Protein AF-A0A3D1RX33-F1 (afdb_monomer_lite)

Foldseek 3Di:
DVVVVVVVVVVVVVVVVPDDPPCPDDDDDAPDDDPDQPPPPDDDPRNVVVNPVVDWDQWDADPVSPDIDGTD

Radius of gyration: 21.62 Å; chains: 1; bounding box: 56×24×45 Å

Structure (mmCIF, N/CA/C/O backbone):
data_AF-A0A3D1RX33-F1
#
_entry.id   AF-A0A3D1RX33-F1
#
loop_
_atom_site.group_PDB
_atom_site.id
_atom_site.type_symbol
_atom_site.label_atom_id
_atom_site.label_alt_id
_atom_site.label_comp_id
_atom_site.label_asym_id
_atom_site.label_entity_id
_atom_site.label_seq_id
_atom_site.pdbx_PDB_ins_code
_atom_site.Cartn_x
_atom_site.Cartn_y
_atom_site.Cartn_z
_atom_site.occupancy
_atom_site.B_iso_or_equiv
_atom_site.auth_seq_id
_atom_site.auth_comp_id
_atom_site.auth_asym_id
_atom_site.auth_atom_id
_atom_site.pdbx_PDB_model_num
ATOM 1 N N . MET A 1 1 ? -39.491 4.786 34.366 1.00 63.34 1 MET A N 1
ATOM 2 C CA . MET A 1 1 ? -38.095 4.968 34.820 1.00 63.34 1 MET A CA 1
ATOM 3 C C . MET A 1 1 ? -37.143 3.939 34.205 1.00 63.34 1 MET A C 1
ATOM 5 O O . MET A 1 1 ? -36.187 4.335 33.557 1.00 63.34 1 MET A O 1
ATOM 9 N N . ASN A 1 2 ? -37.444 2.639 34.287 1.00 76.06 2 ASN A N 1
ATOM 10 C CA . ASN A 1 2 ? -36.527 1.568 33.862 1.00 76.06 2 ASN A CA 1
ATOM 11 C C . ASN A 1 2 ? -36.118 1.638 32.380 1.00 76.06 2 ASN A C 1
ATOM 13 O O . ASN A 1 2 ? -34.950 1.455 32.073 1.00 76.06 2 ASN A O 1
ATOM 17 N N . LYS A 1 3 ? -37.029 1.968 31.455 1.00 74.19 3 LYS A N 1
ATOM 18 C CA . LYS A 1 3 ? -36.708 2.051 30.014 1.00 74.19 3 LYS A CA 1
ATOM 19 C C . LYS A 1 3 ? -35.669 3.132 29.681 1.00 74.19 3 LYS A C 1
ATOM 21 O O . LYS A 1 3 ? -34.817 2.909 28.835 1.00 74.19 3 LYS A O 1
ATOM 26 N N . ILE A 1 4 ? -35.706 4.265 30.384 1.00 82.31 4 ILE A N 1
ATOM 27 C CA . ILE A 1 4 ? -34.757 5.376 30.195 1.00 82.31 4 ILE A CA 1
ATOM 28 C C . ILE A 1 4 ? -33.366 4.965 30.691 1.00 82.31 4 ILE A C 1
ATOM 30 O O . ILE A 1 4 ? -32.372 5.243 30.031 1.00 82.31 4 ILE A O 1
ATOM 34 N N . ILE A 1 5 ? -33.308 4.223 31.800 1.00 85.81 5 ILE A N 1
ATOM 35 C CA . ILE A 1 5 ? -32.062 3.662 32.335 1.00 85.81 5 ILE A CA 1
ATOM 36 C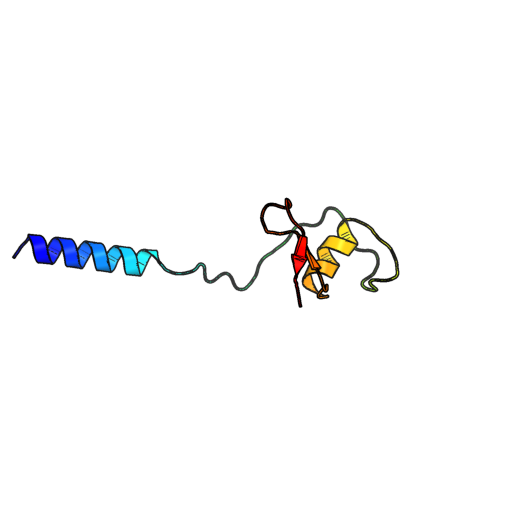 C . ILE A 1 5 ? -31.446 2.670 31.337 1.00 85.81 5 ILE A C 1
ATOM 38 O O . ILE A 1 5 ? -30.254 2.745 31.069 1.00 85.81 5 ILE A O 1
ATOM 42 N N . HIS A 1 6 ? -32.248 1.796 30.718 1.00 83.69 6 HIS A N 1
ATOM 43 C CA . HIS A 1 6 ? -31.748 0.846 29.715 1.00 83.69 6 HIS A CA 1
ATOM 44 C C . HIS A 1 6 ? -31.221 1.542 28.453 1.00 83.69 6 HIS A C 1
ATOM 46 O O . HIS A 1 6 ? -30.175 1.155 27.941 1.00 83.69 6 HIS A O 1
ATOM 52 N N . VAL A 1 7 ? -31.907 2.585 27.970 1.00 89.12 7 VAL A N 1
ATOM 53 C CA . VAL A 1 7 ? -31.442 3.382 26.821 1.00 89.12 7 VAL A CA 1
ATOM 54 C C . VAL A 1 7 ? -30.153 4.132 27.160 1.00 89.12 7 VAL A C 1
ATOM 56 O O . VAL A 1 7 ? -29.222 4.129 26.359 1.00 89.12 7 VAL A O 1
ATOM 59 N N . GLY A 1 8 ? -30.066 4.718 28.356 1.00 90.56 8 GLY A N 1
ATOM 60 C CA . GLY A 1 8 ? -28.851 5.382 28.829 1.00 90.56 8 GLY A CA 1
ATOM 61 C C . GLY A 1 8 ? -27.662 4.425 28.927 1.00 90.56 8 GLY A C 1
ATOM 62 O O . GLY A 1 8 ? -26.577 4.750 28.452 1.00 90.56 8 GLY A O 1
ATOM 63 N N . ILE A 1 9 ? -27.878 3.218 29.461 1.00 91.62 9 ILE A N 1
ATOM 64 C CA . ILE A 1 9 ? -26.850 2.170 29.527 1.00 91.62 9 ILE A CA 1
ATOM 65 C C . ILE A 1 9 ? -26.408 1.757 28.122 1.00 91.62 9 ILE A C 1
ATOM 67 O O . ILE A 1 9 ? -25.209 1.705 27.874 1.00 91.62 9 ILE A O 1
ATOM 71 N N . ALA A 1 10 ? -27.346 1.512 27.202 1.00 89.19 10 ALA A N 1
ATOM 72 C CA . ALA A 1 10 ? -27.037 1.096 25.832 1.00 89.19 10 ALA A CA 1
ATOM 73 C C . ALA A 1 10 ? -26.254 2.161 25.043 1.00 89.19 10 ALA A C 1
ATOM 75 O O . ALA A 1 10 ? -25.323 1.837 24.307 1.00 89.19 10 ALA A O 1
ATOM 76 N N . ALA A 1 11 ? -26.605 3.438 25.207 1.00 87.88 11 ALA A N 1
ATOM 77 C CA . ALA A 1 11 ? -25.884 4.539 24.575 1.00 87.88 11 ALA A CA 1
ATOM 78 C C . ALA A 1 11 ? -24.464 4.690 25.148 1.00 87.88 11 ALA A C 1
ATOM 80 O O . ALA A 1 11 ? -23.510 4.904 24.400 1.00 87.88 11 ALA A O 1
ATOM 81 N N . PHE A 1 12 ? -24.310 4.530 26.465 1.00 87.62 12 PHE A N 1
ATOM 82 C CA . PHE A 1 12 ? -23.009 4.600 27.122 1.00 87.62 12 PHE A CA 1
ATOM 83 C C . PHE A 1 12 ? -22.094 3.436 26.721 1.00 87.62 12 PHE A C 1
ATOM 85 O O . PHE A 1 12 ? -20.926 3.661 26.412 1.00 87.62 12 PHE A O 1
ATOM 92 N N . THR A 1 13 ? -22.607 2.204 26.644 1.00 87.75 13 THR A N 1
ATOM 93 C CA . THR A 1 13 ? -21.814 1.062 26.160 1.00 87.75 13 THR A CA 1
ATOM 94 C C . THR A 1 13 ? -21.415 1.216 24.698 1.00 87.75 13 THR A C 1
ATOM 96 O O . THR A 1 13 ? -20.267 0.934 24.369 1.00 87.75 13 THR A O 1
ATOM 99 N N . ALA A 1 14 ? -22.297 1.719 23.829 1.00 85.25 14 ALA A N 1
ATOM 100 C CA . ALA A 1 14 ? -21.937 2.003 22.439 1.00 85.25 14 ALA A CA 1
ATOM 101 C C . ALA A 1 14 ? -20.797 3.033 22.336 1.00 85.25 14 ALA A C 1
ATOM 103 O O . ALA A 1 14 ? -19.865 2.847 21.557 1.00 85.25 14 ALA A O 1
ATOM 104 N N . PHE A 1 15 ? -20.833 4.080 23.165 1.00 83.12 15 PHE A N 1
ATOM 105 C CA . PHE A 1 15 ? -19.777 5.089 23.219 1.00 83.12 15 PHE A CA 1
ATOM 106 C C . PHE A 1 15 ? -18.447 4.507 23.722 1.00 83.12 15 PHE A C 1
ATOM 108 O O . PHE A 1 15 ? -17.415 4.703 23.084 1.00 83.12 15 PHE A O 1
ATOM 115 N N . VAL A 1 16 ? -18.466 3.724 24.804 1.00 81.44 16 VAL A N 1
ATOM 116 C CA . VAL A 1 16 ? -17.258 3.098 25.373 1.00 81.44 16 VAL A CA 1
ATOM 117 C C . VAL A 1 16 ? -16.645 2.048 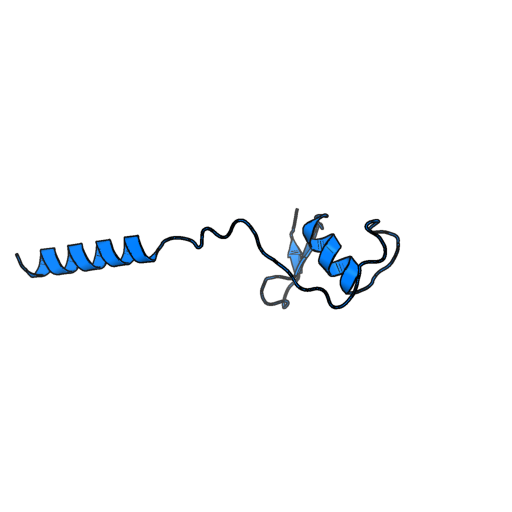24.437 1.00 81.44 16 VAL A C 1
ATOM 119 O O . VAL A 1 16 ? -15.428 1.899 24.408 1.00 81.44 16 VAL A O 1
ATOM 122 N N . VAL A 1 17 ? -17.452 1.337 23.647 1.00 79.00 17 VAL A N 1
ATOM 123 C CA . VAL A 1 17 ? -16.960 0.332 22.684 1.00 79.00 17 VAL A CA 1
ATOM 124 C C . VAL A 1 17 ? -16.462 0.972 21.380 1.00 79.00 17 VAL A C 1
ATOM 126 O O . VAL A 1 17 ? -15.687 0.359 20.654 1.00 79.00 17 VAL A O 1
ATOM 129 N N . SER A 1 18 ? -16.841 2.220 21.091 1.00 74.19 18 SER A N 1
ATOM 130 C CA . SER A 1 18 ? -16.403 2.954 19.893 1.00 74.19 18 SER A CA 1
ATOM 131 C C . SER A 1 18 ? -14.980 3.529 19.964 1.00 74.19 18 SER A C 1
ATOM 133 O O . SER A 1 18 ? -14.616 4.355 19.125 1.00 74.19 18 SER A O 1
ATOM 135 N N . THR A 1 19 ? -14.155 3.126 20.939 1.00 67.94 19 THR A N 1
ATOM 136 C CA . THR A 1 19 ? -12.765 3.588 20.985 1.00 67.94 19 THR A CA 1
ATOM 137 C C . THR A 1 19 ? -12.031 3.107 19.736 1.00 67.94 19 THR A C 1
ATOM 139 O O . THR A 1 19 ? -11.952 1.917 19.435 1.00 67.94 19 THR A O 1
ATOM 142 N N . ASN A 1 20 ? -11.508 4.060 18.965 1.00 69.19 20 ASN A N 1
ATOM 143 C CA . ASN A 1 20 ? -10.615 3.741 17.862 1.00 69.19 20 ASN A CA 1
ATOM 144 C C . ASN A 1 20 ? -9.404 2.995 18.430 1.00 69.19 20 ASN A C 1
ATOM 146 O O . ASN A 1 20 ? -8.894 3.363 19.491 1.00 69.19 20 ASN A O 1
ATOM 150 N N . ALA A 1 21 ? -8.936 1.964 17.730 1.00 67.44 21 ALA A N 1
ATOM 151 C CA . ALA A 1 21 ? -7.684 1.314 18.085 1.00 67.44 21 ALA A CA 1
ATOM 152 C C . ALA A 1 21 ? -6.559 2.363 18.037 1.00 67.44 21 ALA A C 1
ATOM 154 O O . ALA A 1 21 ? -6.179 2.819 16.960 1.00 67.44 21 ALA A O 1
ATOM 155 N N . ILE A 1 22 ? -6.042 2.766 19.205 1.00 70.12 22 ILE A N 1
ATOM 156 C CA . ILE A 1 22 ? -4.867 3.641 19.334 1.00 70.12 22 ILE A CA 1
ATOM 157 C C . ILE A 1 22 ? -3.626 2.778 19.082 1.00 70.12 22 ILE A C 1
ATOM 159 O O . ILE A 1 22 ? -2.857 2.462 19.985 1.00 70.12 22 ILE A O 1
ATOM 163 N N . ALA A 1 23 ? -3.478 2.314 17.846 1.00 72.25 23 ALA A N 1
ATOM 164 C CA . ALA A 1 23 ? -2.269 1.671 17.364 1.00 72.25 23 ALA A CA 1
ATOM 165 C C . ALA A 1 23 ? -1.600 2.636 16.385 1.00 72.25 23 ALA A C 1
ATOM 167 O O . ALA A 1 23 ? -1.837 2.583 15.183 1.00 72.25 23 ALA A O 1
ATOM 168 N N . GLU A 1 24 ? -0.806 3.562 16.926 1.00 82.19 24 GLU A N 1
ATOM 169 C CA . GLU A 1 24 ? -0.008 4.498 16.122 1.00 82.19 24 GLU A CA 1
ATOM 170 C C . GLU A 1 24 ? 1.076 3.759 15.321 1.00 82.19 24 GLU A C 1
ATOM 172 O O . GLU A 1 24 ? 1.399 4.132 14.197 1.00 82.19 24 GLU A O 1
ATOM 177 N N . THR A 1 25 ? 1.585 2.658 15.876 1.00 88.81 25 THR A N 1
ATOM 178 C CA . THR A 1 25 ? 2.654 1.861 15.276 1.00 88.81 25 THR A CA 1
ATOM 179 C C . THR A 1 25 ? 2.110 0.557 14.710 1.00 88.81 25 THR A C 1
ATOM 181 O O . THR A 1 25 ? 1.452 -0.215 15.410 1.00 88.81 25 THR A O 1
ATOM 184 N N . VAL A 1 26 ? 2.459 0.271 13.455 1.00 88.88 26 VAL A N 1
ATOM 185 C CA . VAL A 1 26 ? 2.189 -1.007 12.789 1.00 88.88 26 VAL A CA 1
ATOM 186 C C . VAL A 1 26 ? 3.502 -1.677 12.386 1.00 88.88 26 VAL A C 1
ATOM 188 O O . VAL A 1 26 ? 4.383 -1.045 11.808 1.00 88.88 26 VAL A O 1
ATOM 191 N N . THR A 1 27 ? 3.627 -2.974 12.668 1.00 92.81 27 THR A N 1
ATOM 192 C CA . THR A 1 27 ? 4.751 -3.795 12.196 1.00 92.81 27 THR A CA 1
ATOM 193 C C . THR A 1 27 ? 4.313 -4.585 10.970 1.00 92.81 27 THR A C 1
ATOM 195 O O . THR A 1 27 ? 3.371 -5.373 11.043 1.00 92.81 27 THR A O 1
ATOM 198 N N . ILE A 1 28 ? 5.009 -4.397 9.847 1.00 91.88 28 ILE A N 1
ATOM 199 C CA . ILE A 1 28 ? 4.712 -5.058 8.571 1.00 91.88 28 ILE A CA 1
ATOM 200 C C . ILE A 1 28 ? 5.852 -6.025 8.240 1.00 91.88 28 ILE A C 1
ATOM 202 O O . ILE A 1 28 ? 7.008 -5.620 8.134 1.00 91.88 28 ILE A O 1
ATOM 206 N N . GLY A 1 29 ? 5.532 -7.309 8.070 1.00 94.50 29 GLY A N 1
ATOM 207 C CA . GLY A 1 29 ? 6.498 -8.313 7.626 1.00 94.50 29 GLY A CA 1
ATOM 208 C C . GLY A 1 29 ? 6.775 -8.209 6.125 1.00 94.50 29 GLY A C 1
ATOM 209 O O . GLY A 1 29 ? 5.844 -8.095 5.328 1.00 94.50 29 GLY A O 1
ATOM 210 N N . LEU A 1 30 ? 8.048 -8.297 5.735 1.00 93.38 30 LEU A N 1
ATOM 211 C CA . LEU A 1 30 ? 8.479 -8.30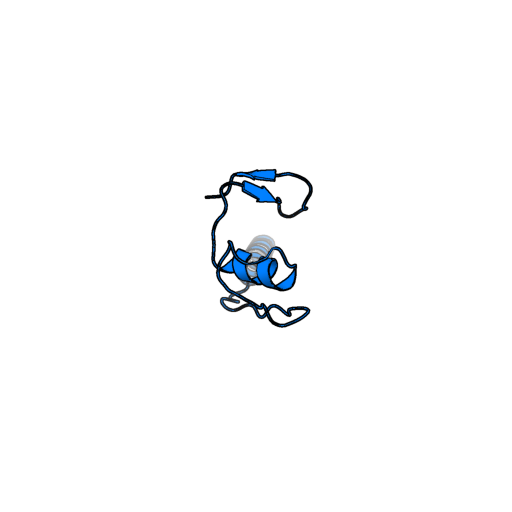2 4.336 1.00 93.38 30 LEU A CA 1
ATOM 212 C C . LEU A 1 30 ? 9.078 -9.657 3.960 1.00 93.38 30 LEU A C 1
ATOM 214 O O . LEU A 1 30 ? 9.737 -10.305 4.768 1.00 93.38 30 LEU A O 1
ATOM 218 N N . ARG A 1 31 ? 8.869 -10.084 2.710 1.00 93.31 31 ARG A N 1
ATOM 219 C CA . ARG A 1 31 ? 9.360 -11.385 2.224 1.00 93.31 31 ARG A CA 1
ATOM 220 C C . ARG A 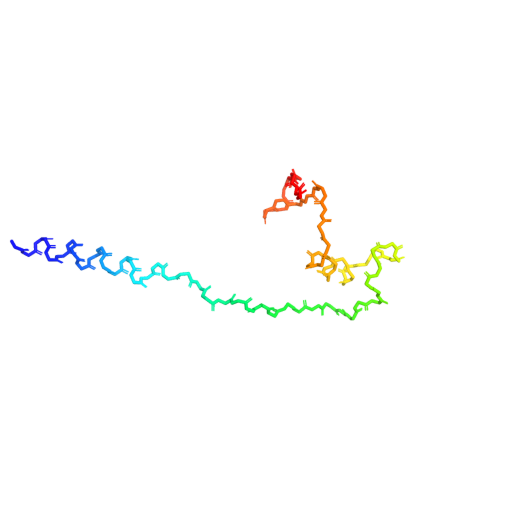1 31 ? 10.894 -11.473 2.183 1.00 93.31 31 ARG A C 1
ATOM 222 O O . ARG A 1 31 ? 11.434 -12.569 2.288 1.00 93.31 31 ARG A O 1
ATOM 229 N N . SER A 1 32 ? 11.579 -10.350 1.979 1.00 94.62 32 SER A N 1
ATOM 230 C CA . SER A 1 32 ? 13.042 -10.229 1.971 1.00 94.62 32 SER A CA 1
ATOM 231 C C . SER A 1 32 ? 13.450 -8.768 2.170 1.00 94.62 32 SER A C 1
ATOM 233 O O . SER A 1 32 ? 12.599 -7.879 2.142 1.00 94.62 32 SER A O 1
ATOM 235 N N . GLU A 1 33 ? 14.747 -8.522 2.328 1.00 94.75 33 GLU A N 1
ATOM 236 C CA . GLU A 1 33 ? 15.309 -7.176 2.451 1.00 94.75 33 GLU A CA 1
ATOM 237 C C . GLU A 1 33 ? 15.121 -6.346 1.158 1.00 94.75 33 GLU A C 1
ATOM 239 O O . GLU A 1 33 ? 15.373 -6.865 0.062 1.00 94.75 33 GLU A O 1
ATOM 244 N N . PRO A 1 34 ? 14.668 -5.078 1.248 1.00 94.38 34 PRO A N 1
ATOM 245 C CA . PRO A 1 34 ? 14.689 -4.133 0.132 1.00 94.38 34 PRO A CA 1
ATOM 246 C C . PRO A 1 34 ? 16.121 -3.773 -0.272 1.00 94.38 34 PRO A C 1
ATOM 248 O O . PRO A 1 34 ? 16.930 -3.380 0.558 1.00 94.38 34 PRO A O 1
ATOM 251 N N . SER A 1 35 ? 16.427 -3.830 -1.566 1.00 94.56 35 SER A N 1
ATOM 252 C CA . SER A 1 35 ? 17.788 -3.565 -2.063 1.00 94.56 35 SER A CA 1
ATOM 253 C C . SER A 1 35 ? 18.142 -2.080 -2.229 1.00 94.56 35 SER A C 1
ATOM 255 O O . SER A 1 35 ? 19.303 -1.751 -2.444 1.00 94.56 35 SER A O 1
ATOM 257 N N . SER A 1 36 ? 17.144 -1.192 -2.265 1.00 94.62 36 SER A N 1
ATOM 258 C CA . SER A 1 36 ? 17.315 0.253 -2.474 1.00 94.62 36 SER A CA 1
ATOM 259 C C . SER A 1 36 ? 16.035 1.009 -2.116 1.00 94.62 36 SER A C 1
ATOM 261 O O . SER A 1 36 ? 14.933 0.472 -2.272 1.00 94.62 36 SER A O 1
ATOM 263 N N . MET A 1 37 ? 16.200 2.262 -1.682 1.00 93.81 37 MET A N 1
ATOM 264 C CA . MET A 1 37 ? 15.131 3.233 -1.416 1.00 93.81 37 MET A CA 1
ATOM 265 C C . MET A 1 37 ? 14.942 4.255 -2.550 1.00 93.81 37 MET A C 1
ATOM 267 O O . MET A 1 37 ? 14.062 5.108 -2.452 1.00 93.81 37 MET A O 1
ATOM 271 N N . ASP A 1 38 ? 15.747 4.191 -3.612 1.00 94.75 38 ASP A N 1
ATOM 272 C CA . ASP A 1 38 ? 15.546 5.011 -4.808 1.00 94.75 38 ASP A CA 1
ATOM 273 C C . ASP A 1 38 ? 14.389 4.425 -5.645 1.00 94.75 38 ASP A C 1
ATOM 275 O O . ASP A 1 38 ? 14.502 3.277 -6.099 1.00 94.75 38 ASP A O 1
ATOM 279 N N . PRO A 1 39 ? 13.287 5.172 -5.874 1.00 92.69 39 PRO A N 1
ATOM 280 C CA . PRO A 1 39 ? 12.149 4.687 -6.654 1.00 92.69 39 PRO A CA 1
ATOM 281 C C . PRO A 1 39 ? 12.500 4.337 -8.108 1.00 92.69 39 PRO A C 1
ATOM 283 O O . PRO A 1 39 ? 11.739 3.612 -8.749 1.00 92.69 39 PRO A O 1
ATOM 286 N N . TYR A 1 40 ? 13.634 4.809 -8.630 1.00 93.38 40 TYR A N 1
ATOM 287 C CA . TYR A 1 40 ? 14.079 4.539 -9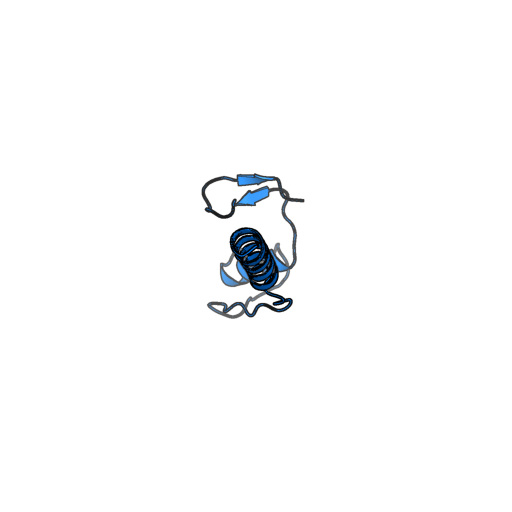.998 1.00 93.38 40 TYR A CA 1
ATOM 288 C C . TYR A 1 40 ? 15.038 3.353 -10.125 1.00 93.38 40 TYR A C 1
ATOM 290 O O . TYR A 1 40 ? 15.398 2.997 -11.246 1.00 93.38 40 TYR A O 1
ATOM 298 N N . PHE A 1 41 ? 15.447 2.721 -9.020 1.00 91.88 41 PHE A N 1
ATOM 299 C CA . PHE A 1 41 ? 16.438 1.647 -9.075 1.00 91.88 41 PHE A CA 1
ATOM 300 C C . PHE A 1 41 ? 15.856 0.344 -9.641 1.00 91.88 41 PHE A C 1
ATOM 302 O O . PHE A 1 41 ? 16.255 -0.062 -10.725 1.00 91.88 41 PHE A O 1
ATOM 309 N N . HIS A 1 42 ? 14.898 -0.303 -8.959 1.00 84.44 42 HIS A N 1
ATOM 310 C CA . HIS A 1 42 ? 14.292 -1.570 -9.405 1.00 84.44 42 HIS A CA 1
ATOM 311 C C . HIS A 1 42 ? 12.827 -1.724 -8.965 1.00 84.44 42 HIS A C 1
ATOM 313 O O . HIS A 1 42 ? 12.434 -1.281 -7.889 1.00 84.44 42 HIS A O 1
ATOM 319 N N . ASN A 1 43 ? 12.042 -2.455 -9.767 1.00 90.00 43 ASN A N 1
ATOM 320 C CA . ASN A 1 43 ? 10.631 -2.762 -9.514 1.00 90.00 43 ASN A CA 1
ATOM 321 C C . ASN A 1 43 ? 10.473 -4.187 -8.942 1.00 90.00 43 ASN A C 1
ATOM 323 O O . ASN A 1 43 ? 10.178 -5.136 -9.670 1.00 90.00 43 ASN A O 1
ATOM 327 N N . LEU A 1 44 ? 10.717 -4.343 -7.638 1.00 92.81 44 LEU A N 1
ATOM 328 C CA . LEU A 1 44 ? 10.610 -5.616 -6.914 1.00 92.81 44 LEU A CA 1
ATOM 329 C C . LEU A 1 44 ? 9.569 -5.515 -5.801 1.00 92.81 44 LEU A C 1
ATOM 331 O O . LEU A 1 44 ? 9.455 -4.484 -5.146 1.00 92.81 44 LEU A O 1
ATOM 335 N N . GLY A 1 45 ? 8.855 -6.613 -5.533 1.00 93.19 45 GLY A N 1
ATOM 336 C CA . GLY A 1 45 ? 7.802 -6.662 -4.510 1.00 93.19 45 GLY A CA 1
ATOM 337 C C . GLY A 1 45 ? 8.209 -6.080 -3.143 1.00 93.19 45 GLY A C 1
ATOM 338 O O . GLY A 1 45 ? 7.507 -5.195 -2.657 1.00 93.19 45 GLY A O 1
ATOM 339 N N . PRO A 1 46 ? 9.338 -6.507 -2.538 1.00 95.00 46 PRO A N 1
ATOM 340 C CA . PRO A 1 46 ? 9.824 -5.949 -1.273 1.00 95.00 46 PRO A CA 1
ATOM 341 C C . PRO A 1 46 ? 10.108 -4.441 -1.338 1.00 95.00 46 PRO A C 1
ATOM 343 O O . PRO A 1 46 ? 9.637 -3.692 -0.486 1.00 95.00 46 PRO A O 1
ATOM 346 N N . ASN A 1 47 ? 10.812 -3.973 -2.374 1.00 95.25 47 ASN A N 1
ATOM 347 C CA . ASN A 1 47 ? 11.106 -2.550 -2.556 1.00 95.25 47 ASN A CA 1
ATOM 348 C C . ASN A 1 47 ? 9.814 -1.739 -2.714 1.00 95.25 47 ASN A C 1
ATOM 350 O O . ASN A 1 47 ? 9.635 -0.741 -2.027 1.00 95.25 47 ASN A O 1
ATOM 354 N N . ASN A 1 48 ? 8.873 -2.200 -3.539 1.00 93.38 48 ASN A N 1
ATOM 355 C CA . ASN A 1 48 ? 7.600 -1.515 -3.765 1.00 93.38 48 ASN A CA 1
ATOM 356 C C . ASN A 1 48 ? 6.755 -1.417 -2.489 1.00 93.38 48 ASN A C 1
ATOM 358 O O . ASN A 1 48 ? 6.132 -0.386 -2.244 1.00 93.38 48 ASN A O 1
ATOM 362 N N . ALA A 1 49 ? 6.739 -2.477 -1.676 1.00 94.06 49 ALA A N 1
ATOM 363 C CA . ALA A 1 49 ? 6.004 -2.505 -0.415 1.00 94.06 49 ALA A CA 1
ATOM 364 C C . ALA A 1 49 ? 6.573 -1.502 0.602 1.00 94.06 49 ALA A C 1
ATOM 366 O O . ALA A 1 49 ? 5.805 -0.797 1.255 1.00 94.06 49 ALA A O 1
ATOM 367 N N . MET A 1 50 ? 7.902 -1.381 0.685 1.00 95.12 50 MET A N 1
ATOM 368 C CA . MET A 1 50 ? 8.558 -0.346 1.489 1.00 95.12 50 MET A CA 1
ATOM 369 C C . MET A 1 50 ? 8.283 1.059 0.930 1.00 95.12 50 MET A C 1
ATOM 371 O O . MET A 1 50 ? 7.850 1.943 1.666 1.00 95.12 50 MET A O 1
ATOM 375 N N . LEU A 1 51 ? 8.500 1.272 -0.372 1.00 95.12 51 LEU A N 1
ATOM 376 C CA . LEU A 1 51 ? 8.351 2.582 -1.016 1.00 95.12 51 LEU A CA 1
ATOM 377 C C . LEU A 1 51 ? 6.919 3.124 -0.916 1.00 95.12 51 LEU A C 1
ATOM 379 O O . LEU A 1 51 ? 6.746 4.334 -0.794 1.00 95.12 51 LEU A O 1
ATOM 383 N N . ALA A 1 52 ? 5.902 2.255 -0.887 1.00 92.31 52 ALA A N 1
ATOM 384 C CA . ALA A 1 52 ? 4.504 2.642 -0.683 1.00 92.31 52 ALA A CA 1
ATOM 385 C C . ALA A 1 52 ? 4.229 3.316 0.677 1.00 92.31 52 ALA A C 1
ATOM 387 O O . ALA A 1 52 ? 3.195 3.966 0.826 1.00 92.31 52 ALA A O 1
ATOM 388 N N . GLN A 1 53 ? 5.123 3.163 1.662 1.00 92.62 53 GLN A N 1
ATOM 389 C CA . GLN A 1 53 ? 5.047 3.849 2.959 1.00 92.62 53 GLN A CA 1
ATOM 390 C C . GLN A 1 53 ? 5.838 5.170 2.990 1.00 92.62 53 GLN A C 1
ATOM 392 O O . GLN A 1 53 ? 5.703 5.932 3.941 1.00 92.62 53 GLN A O 1
ATOM 397 N N . ILE A 1 54 ? 6.660 5.447 1.970 1.00 93.50 54 ILE A N 1
ATOM 398 C CA . ILE A 1 54 ? 7.595 6.586 1.935 1.00 93.50 54 ILE A CA 1
ATOM 399 C C . ILE A 1 54 ? 7.160 7.626 0.897 1.00 93.50 54 ILE A C 1
ATOM 401 O O . ILE A 1 54 ? 7.177 8.824 1.172 1.00 93.50 54 ILE A O 1
ATOM 405 N N . PHE A 1 55 ? 6.761 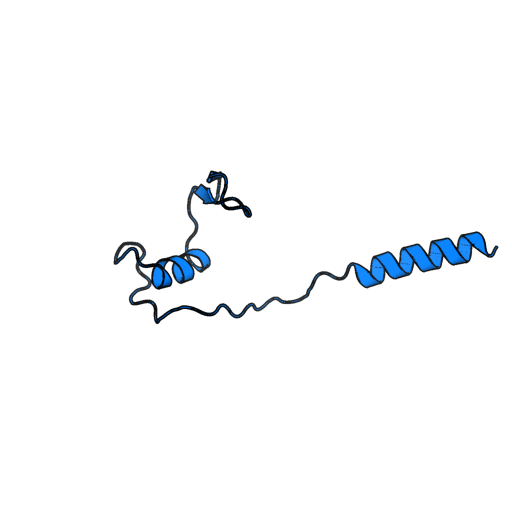7.178 -0.296 1.00 93.44 55 PHE A N 1
ATOM 406 C CA . PHE A 1 55 ? 6.446 8.044 -1.429 1.00 93.44 55 PHE A CA 1
ATOM 407 C C . PHE A 1 55 ? 4.956 8.005 -1.772 1.00 93.44 55 PHE A C 1
ATOM 409 O O . PHE A 1 55 ? 4.323 6.947 -1.802 1.00 93.44 55 PHE A O 1
ATOM 416 N N . GLY A 1 56 ? 4.395 9.174 -2.080 1.00 91.31 56 GLY A N 1
ATOM 417 C CA . GLY A 1 56 ? 3.053 9.284 -2.645 1.00 91.31 56 GLY A CA 1
ATOM 418 C C . GLY A 1 56 ? 3.048 9.110 -4.167 1.00 91.31 56 GLY A C 1
ATOM 419 O O . GLY A 1 56 ? 4.029 9.401 -4.847 1.00 91.31 56 GLY A O 1
ATOM 420 N N . LYS A 1 57 ? 1.917 8.644 -4.701 1.00 91.69 57 LYS A N 1
ATOM 421 C CA . LYS A 1 57 ? 1.648 8.469 -6.138 1.00 91.69 57 LYS A CA 1
ATOM 422 C C . LYS A 1 57 ? 0.400 9.273 -6.502 1.00 91.69 57 LYS A C 1
ATOM 424 O O . LYS A 1 57 ? -0.459 9.403 -5.641 1.00 91.69 57 LYS A O 1
ATOM 429 N N . LEU A 1 58 ? 0.283 9.701 -7.765 1.00 95.25 58 LEU A N 1
ATOM 430 C CA . LEU A 1 58 ? -0.900 10.406 -8.306 1.00 95.25 58 LEU A CA 1
ATOM 431 C C . LEU A 1 58 ? -2.166 9.529 -8.366 1.00 95.25 58 LEU A C 1
ATOM 433 O O . LEU A 1 58 ? -3.297 10.009 -8.406 1.00 95.25 58 LEU A O 1
ATOM 437 N N . ILE A 1 59 ? -1.971 8.215 -8.437 1.00 95.38 59 ILE A N 1
ATOM 438 C CA . ILE A 1 59 ? -3.036 7.217 -8.430 1.00 95.38 59 ILE A CA 1
ATOM 439 C C . ILE A 1 59 ? -2.614 6.028 -7.577 1.00 95.38 59 ILE A C 1
ATOM 441 O O . ILE A 1 59 ? -1.424 5.717 -7.450 1.00 95.38 59 ILE A O 1
ATOM 445 N N . ASP A 1 60 ? -3.597 5.340 -7.017 1.00 94.50 60 ASP A N 1
ATOM 446 C CA . ASP A 1 60 ? -3.384 4.113 -6.263 1.00 94.50 60 ASP A CA 1
ATOM 447 C C . ASP A 1 60 ? -4.527 3.123 -6.450 1.00 94.50 60 ASP A C 1
ATOM 449 O O . ASP A 1 60 ? -5.568 3.453 -7.012 1.00 94.50 60 ASP A O 1
ATOM 453 N N . TRP A 1 61 ? -4.342 1.901 -5.970 1.00 94.38 61 TRP A N 1
ATOM 454 C CA . TRP A 1 61 ? -5.428 0.936 -5.894 1.00 94.38 61 TRP A CA 1
ATOM 455 C C . TRP A 1 61 ? -6.366 1.261 -4.731 1.00 94.38 61 TRP A C 1
ATOM 457 O O . TRP A 1 61 ? -5.933 1.615 -3.634 1.00 94.38 61 TRP A O 1
ATOM 467 N N . GLY A 1 62 ? -7.670 1.110 -4.959 1.00 93.94 62 GLY A N 1
ATOM 468 C CA . GLY A 1 62 ? -8.658 1.151 -3.889 1.00 93.94 62 GLY A CA 1
ATOM 469 C C . GLY A 1 62 ? -8.452 0.008 -2.881 1.00 93.94 62 GLY A C 1
ATOM 470 O O . GLY A 1 62 ? -7.788 -0.978 -3.194 1.00 93.94 62 GLY A O 1
ATOM 471 N N . PRO A 1 63 ? -9.071 0.068 -1.688 1.00 93.00 63 PRO A N 1
ATOM 472 C CA . PRO A 1 63 ? -8.869 -0.934 -0.633 1.00 93.00 63 PRO A CA 1
ATOM 473 C C . PRO A 1 63 ? -9.198 -2.378 -1.041 1.00 93.00 63 PRO A C 1
ATOM 475 O O . PRO A 1 63 ? -8.658 -3.324 -0.478 1.00 93.00 63 PRO A O 1
ATOM 478 N N . LYS A 1 64 ? -10.094 -2.554 -2.021 1.00 95.75 64 LYS A N 1
ATOM 479 C CA . LYS A 1 64 ? -10.466 -3.860 -2.588 1.00 95.75 64 LYS A CA 1
ATOM 480 C C . LYS A 1 64 ? -9.566 -4.302 -3.748 1.00 95.75 64 LYS A C 1
ATOM 482 O O . LYS A 1 64 ? -9.787 -5.379 -4.288 1.00 95.75 64 LYS A O 1
ATOM 487 N N . MET A 1 65 ? -8.585 -3.485 -4.133 1.00 93.19 65 MET A N 1
ATOM 488 C CA . MET A 1 65 ? -7.698 -3.697 -5.282 1.00 93.19 65 MET A CA 1
ATOM 489 C C . MET A 1 65 ? -8.446 -3.894 -6.616 1.00 93.19 65 MET A C 1
ATOM 491 O O . MET A 1 65 ? -7.963 -4.581 -7.508 1.00 93.19 65 MET A O 1
ATOM 495 N N . ASP A 1 66 ? -9.639 -3.313 -6.761 1.00 97.00 66 ASP A N 1
ATOM 496 C CA . ASP A 1 66 ? -10.519 -3.489 -7.926 1.00 97.00 66 ASP A CA 1
ATOM 497 C C . ASP A 1 66 ? -10.525 -2.283 -8.874 1.00 97.00 66 ASP A C 1
ATOM 499 O O . ASP A 1 66 ? -10.883 -2.404 -10.046 1.00 97.00 66 ASP A O 1
ATOM 503 N N . LYS A 1 67 ? -10.151 -1.102 -8.375 1.00 96.31 67 LYS A N 1
ATOM 504 C CA . LYS A 1 67 ? -10.177 0.159 -9.123 1.00 96.31 67 LYS A CA 1
ATOM 505 C C . LYS A 1 67 ? -8.960 1.005 -8.801 1.00 96.31 67 LYS A C 1
ATOM 507 O O . LYS A 1 67 ? -8.504 1.022 -7.659 1.00 96.31 67 LYS A O 1
ATOM 512 N N . LEU A 1 68 ? -8.496 1.752 -9.798 1.00 96.38 68 LEU A N 1
ATOM 513 C CA . LEU A 1 68 ? -7.561 2.847 -9.587 1.00 96.38 68 LEU A CA 1
ATOM 514 C C . LEU A 1 68 ? -8.328 4.075 -9.096 1.00 96.38 68 LEU A C 1
ATOM 516 O O . LEU A 1 68 ? -9.368 4.433 -9.653 1.00 96.38 68 LEU A O 1
ATOM 520 N N . ILE A 1 69 ? -7.813 4.703 -8.050 1.00 96.62 69 ILE A N 1
ATOM 521 C CA . ILE A 1 69 ? -8.343 5.919 -7.444 1.00 96.62 69 ILE A CA 1
ATOM 522 C C . ILE A 1 69 ? -7.268 7.011 -7.469 1.00 96.62 69 ILE A C 1
ATOM 524 O O . ILE A 1 69 ? -6.082 6.692 -7.368 1.00 96.62 69 ILE A O 1
ATOM 528 N N . PRO A 1 70 ? -7.646 8.292 -7.590 1.00 96.50 70 PRO A N 1
ATOM 529 C CA . PRO A 1 70 ? -6.716 9.395 -7.374 1.00 96.50 70 PRO A CA 1
ATOM 530 C C . PRO A 1 70 ? -6.100 9.342 -5.967 1.00 96.50 70 PRO A C 1
ATOM 532 O O . PRO A 1 70 ? -6.788 9.010 -4.996 1.00 96.50 70 PRO A O 1
ATOM 535 N N . ARG A 1 71 ? -4.813 9.672 -5.859 1.00 87.25 71 ARG A N 1
ATOM 536 C CA . ARG A 1 71 ? -4.055 9.807 -4.604 1.00 87.25 71 ARG A CA 1
ATOM 537 C C . ARG A 1 71 ? -3.051 10.949 -4.781 1.00 87.25 71 ARG A C 1
ATOM 539 O O . ARG A 1 71 ? -2.656 11.184 -5.907 1.00 87.25 71 ARG A O 1
ATOM 546 N N . LEU A 1 72 ? -2.648 11.608 -3.689 1.00 65.25 72 LEU A N 1
ATOM 547 C CA . LEU A 1 72 ? -2.022 12.943 -3.714 1.00 65.25 72 LEU A CA 1
ATOM 548 C C . LEU A 1 72 ? -2.828 13.969 -4.532 1.00 65.25 72 LEU A C 1
ATOM 550 O O . LEU A 1 72 ? -2.911 13.871 -5.772 1.00 65.25 72 LEU A O 1
#

pLDDT: mean 88.59, std 8.58, range [63.34, 97.0]

Secondary structure (DSSP, 8-state):
-HHHHHHHHHHHHHHHHT------------SS--S-S-TTT---HHHHHHHTTT---SEEE-TTSSSEEE--

Sequence (72 aa):
MNKIIHVGIAAFTAFVVSTNAIAETVTIGLRSEPSSMDPYFHNLGPNNAMLAQIFGKLIDWGPKMDKLIPRL